Protein AF-A0A970NZF4-F1 (afdb_monomer_lite)

pLDDT: mean 87.36, std 15.46, range [45.09, 97.44]

Secondary structure (DSSP, 8-state):
---SGGG---HHHHHHHHHHHHHHH-S-HHHHHHHHHHHHHHHHHHSTT--HHHHHHHHHHHHHHTT-

Structure (mmCIF, N/CA/C/O backbone):
data_AF-A0A970NZF4-F1
#
_entry.id   AF-A0A970NZF4-F1
#
loop_
_atom_site.group_PDB
_atom_site.id
_atom_site.type_symbol
_atom_site.label_atom_id
_atom_site.label_alt_id
_atom_site.label_comp_id
_atom_site.label_asym_id
_atom_site.label_entity_id
_atom_site.label_seq_id
_atom_site.pdbx_PDB_ins_code
_atom_site.Cartn_x
_atom_site.Cartn_y
_atom_site.Cartn_z
_atom_site.occupancy
_atom_site.B_iso_or_equiv
_atom_site.auth_seq_id
_atom_site.auth_comp_id
_atom_site.auth_asym_id
_atom_site.auth_atom_id
_atom_site.pdbx_PDB_model_num
ATOM 1 N N . MET A 1 1 ? -17.073 -4.230 25.250 1.00 45.09 1 MET A N 1
ATOM 2 C CA . MET A 1 1 ? -15.689 -4.637 25.577 1.00 45.09 1 MET A CA 1
ATOM 3 C C . MET A 1 1 ? -15.131 -5.494 24.449 1.00 45.09 1 MET A C 1
ATOM 5 O O . MET A 1 1 ? -15.594 -6.610 24.301 1.00 45.09 1 MET A O 1
ATOM 9 N N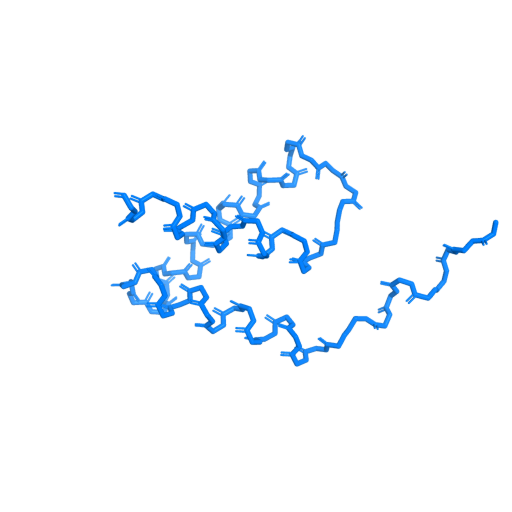 . SER A 1 2 ? -14.199 -4.978 23.638 1.00 46.56 2 SER A N 1
ATOM 1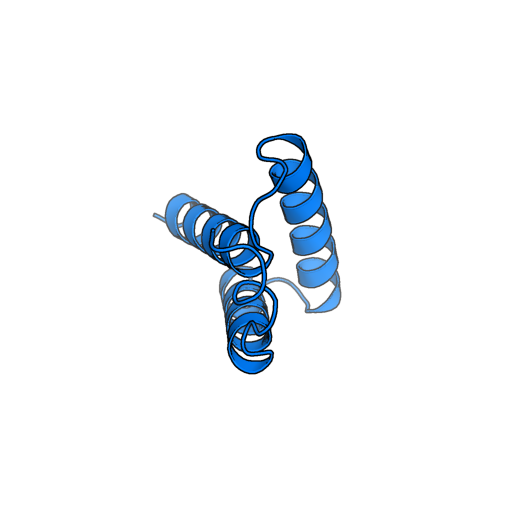0 C CA . SER A 1 2 ? -13.194 -5.789 22.914 1.00 46.56 2 SER A CA 1
ATOM 11 C C . SER A 1 2 ? -12.184 -4.860 22.221 1.00 46.56 2 SER A C 1
ATOM 13 O O . SER A 1 2 ? -12.250 -4.614 21.022 1.00 46.56 2 SER A O 1
ATOM 15 N N . GLY A 1 3 ? -11.308 -4.225 23.008 1.00 51.66 3 GLY A N 1
ATOM 16 C CA . GLY A 1 3 ? -10.404 -3.161 22.536 1.00 51.66 3 GLY A CA 1
ATOM 17 C C . GLY A 1 3 ? -8.910 -3.494 22.563 1.00 51.66 3 GLY A C 1
ATOM 18 O O . GLY A 1 3 ? -8.104 -2.652 22.181 1.00 51.66 3 GLY A O 1
ATOM 19 N N . LEU A 1 4 ? -8.516 -4.689 23.017 1.00 48.97 4 LEU A N 1
ATOM 20 C CA . LEU A 1 4 ? -7.104 -4.997 23.300 1.00 48.97 4 LEU A CA 1
ATOM 21 C C . LEU A 1 4 ? -6.517 -6.151 22.474 1.00 48.97 4 LEU A C 1
ATOM 23 O O . LEU A 1 4 ? -5.300 -6.226 22.337 1.00 48.97 4 LEU A O 1
ATOM 27 N N . LEU A 1 5 ? -7.345 -6.990 21.841 1.00 45.34 5 LEU A N 1
ATOM 28 C CA . LEU A 1 5 ? -6.862 -8.124 21.036 1.00 45.34 5 LEU A CA 1
ATOM 29 C C . LEU A 1 5 ? -6.589 -7.778 19.561 1.00 45.34 5 LEU A C 1
ATOM 31 O O . LEU A 1 5 ? -5.945 -8.548 18.858 1.00 45.34 5 LEU A O 1
ATOM 35 N N . SER A 1 6 ? -7.000 -6.601 19.078 1.00 50.66 6 SER A N 1
ATOM 36 C CA . SER A 1 6 ? -6.781 -6.182 17.681 1.00 50.66 6 SER A CA 1
ATOM 37 C C . SER A 1 6 ? -5.337 -5.769 17.360 1.00 50.66 6 SER A C 1
ATOM 39 O O . SER A 1 6 ? -5.026 -5.486 16.200 1.00 50.66 6 SER A O 1
ATOM 41 N N . LYS A 1 7 ? -4.456 -5.718 18.371 1.00 52.84 7 LYS A N 1
ATOM 42 C CA . LYS A 1 7 ? -3.067 -5.250 18.247 1.00 52.84 7 LYS A CA 1
ATOM 43 C C . LYS A 1 7 ? -2.037 -6.351 17.996 1.00 52.84 7 LYS A C 1
ATOM 45 O O . LYS A 1 7 ? -0.947 -6.025 17.538 1.00 52.84 7 LYS A O 1
ATOM 50 N N . ILE A 1 8 ? -2.364 -7.626 18.206 1.00 56.06 8 ILE A N 1
ATOM 51 C CA . ILE A 1 8 ? -1.459 -8.737 17.868 1.00 56.06 8 ILE A CA 1
ATOM 52 C C . ILE A 1 8 ? -1.824 -9.237 16.472 1.00 56.06 8 ILE A C 1
ATOM 54 O O . ILE A 1 8 ? -2.365 -10.323 16.280 1.00 56.06 8 ILE A O 1
ATOM 58 N N . ARG A 1 9 ? -1.593 -8.388 15.470 1.00 62.44 9 ARG A N 1
ATOM 59 C CA . ARG A 1 9 ? -1.668 -8.825 14.076 1.00 62.44 9 ARG A CA 1
ATOM 60 C C . ARG A 1 9 ? -0.378 -9.532 13.718 1.00 62.44 9 ARG A C 1
ATOM 62 O O . ARG A 1 9 ? 0.707 -9.068 14.061 1.00 62.44 9 ARG A O 1
ATOM 69 N N . SER A 1 10 ? -0.511 -10.672 13.052 1.00 72.38 10 SER A N 1
ATOM 70 C CA . SER A 1 10 ? 0.618 -11.527 12.713 1.00 72.38 10 SER A CA 1
ATOM 71 C C . SER A 1 10 ? 1.541 -10.788 11.732 1.00 72.38 1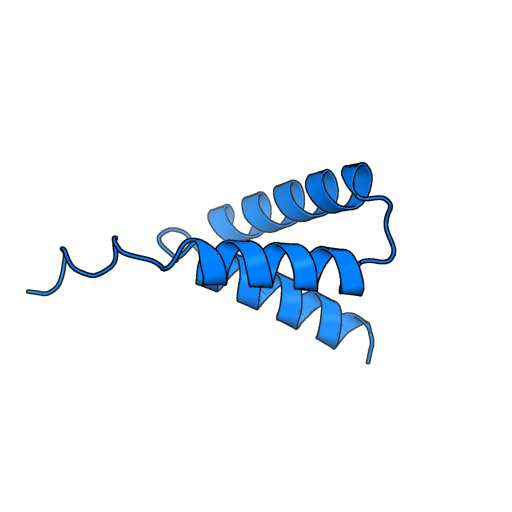0 SER A C 1
ATOM 73 O O . SER A 1 10 ? 1.121 -10.522 10.601 1.00 72.38 10 SER A O 1
ATOM 75 N N . PRO A 1 11 ? 2.795 -10.463 12.105 1.00 79.12 11 PRO A N 1
ATOM 76 C CA . PRO A 1 11 ? 3.721 -9.739 11.224 1.00 79.12 11 PRO A CA 1
ATOM 77 C C . PRO A 1 11 ? 3.924 -10.467 9.885 1.00 79.12 11 PRO A C 1
ATOM 79 O O . PRO A 1 11 ? 4.082 -9.841 8.834 1.00 79.12 11 PRO A O 1
ATOM 82 N N . TRP A 1 12 ? 3.798 -11.795 9.905 1.00 88.38 12 TRP A N 1
ATOM 83 C CA . TRP A 1 12 ? 3.838 -12.675 8.743 1.00 88.38 12 TRP A CA 1
ATOM 84 C C . TRP A 1 12 ? 2.723 -12.389 7.734 1.00 88.38 12 TRP A C 1
ATOM 86 O O . TRP A 1 12 ? 2.966 -12.414 6.527 1.00 88.38 12 TRP A O 1
ATOM 96 N N . ARG A 1 13 ? 1.504 -12.084 8.200 1.00 91.38 13 ARG A N 1
ATOM 97 C CA . ARG A 1 13 ? 0.366 -11.795 7.315 1.00 91.38 13 ARG A CA 1
ATOM 98 C C . ARG A 1 13 ? 0.575 -10.481 6.577 1.00 91.38 13 ARG A C 1
ATOM 100 O O . ARG A 1 13 ? 0.450 -10.452 5.354 1.00 91.38 13 ARG A O 1
ATOM 107 N N . ILE A 1 14 ? 0.972 -9.431 7.292 1.00 92.81 14 ILE A N 1
ATOM 108 C CA . ILE A 1 14 ? 1.300 -8.127 6.698 1.00 92.81 14 ILE A CA 1
ATOM 109 C C . ILE A 1 14 ? 2.430 -8.277 5.674 1.00 92.81 14 ILE A C 1
ATOM 111 O O . ILE A 1 14 ? 2.331 -7.762 4.558 1.00 92.81 14 ILE A O 1
ATOM 115 N N . GLN A 1 15 ? 3.488 -9.020 6.012 1.00 92.81 15 GLN A N 1
ATOM 116 C CA . GLN A 1 15 ? 4.598 -9.252 5.090 1.00 92.81 15 GLN A CA 1
ATOM 117 C C . GLN A 1 15 ? 4.159 -10.041 3.849 1.00 92.81 15 GLN A C 1
ATOM 119 O O . GLN A 1 15 ? 4.563 -9.701 2.735 1.00 92.81 15 GLN A O 1
ATOM 124 N N . ARG A 1 16 ? 3.302 -11.056 4.015 1.00 95.12 16 ARG A N 1
ATOM 125 C CA . ARG A 1 16 ? 2.740 -11.832 2.903 1.00 95.12 16 ARG A CA 1
ATOM 126 C C . ARG A 1 16 ? 1.916 -10.954 1.963 1.00 95.12 16 ARG A C 1
ATOM 128 O O . ARG A 1 16 ? 2.122 -11.022 0.757 1.00 95.12 16 ARG A O 1
ATOM 135 N N . LEU A 1 17 ? 1.051 -10.096 2.503 1.00 96.19 17 LEU A N 1
ATOM 136 C CA . LEU A 1 17 ? 0.251 -9.158 1.710 1.00 96.19 17 LEU A CA 1
ATOM 137 C C . LEU A 1 17 ? 1.142 -8.158 0.956 1.00 96.19 17 LEU A C 1
ATOM 139 O O . LEU A 1 17 ? 0.947 -7.934 -0.235 1.00 96.19 17 LEU A O 1
ATOM 143 N N . LYS A 1 18 ? 2.190 -7.621 1.596 1.00 94.75 18 LYS A N 1
ATOM 144 C CA . LYS A 1 18 ? 3.168 -6.753 0.915 1.00 94.75 18 LYS A CA 1
ATOM 145 C C . LYS A 1 18 ? 3.862 -7.478 -0.243 1.00 94.75 18 LYS A C 1
ATOM 147 O O . LYS A 1 18 ? 3.968 -6.914 -1.325 1.00 94.75 18 LYS A O 1
ATOM 152 N N . ARG A 1 19 ? 4.281 -8.737 -0.066 1.00 94.69 19 ARG A N 1
ATOM 153 C CA . ARG A 1 19 ? 4.866 -9.542 -1.160 1.00 94.69 19 ARG A CA 1
ATOM 154 C C . ARG A 1 19 ? 3.866 -9.801 -2.288 1.00 94.69 19 ARG A C 1
ATOM 156 O O . ARG A 1 19 ? 4.231 -9.681 -3.452 1.00 94.69 19 ARG A O 1
ATOM 163 N N . GLN A 1 20 ? 2.614 -10.104 -1.951 1.00 95.50 20 GLN A N 1
ATOM 164 C CA . GLN A 1 20 ? 1.549 -10.294 -2.935 1.00 95.50 20 GLN A CA 1
ATOM 165 C C . GLN A 1 20 ? 1.319 -9.024 -3.761 1.00 95.50 20 GLN A C 1
ATOM 167 O O . GLN A 1 20 ? 1.242 -9.102 -4.982 1.00 95.50 20 GLN A O 1
ATOM 172 N N . TYR A 1 21 ? 1.283 -7.857 -3.116 1.00 96.31 21 TYR A N 1
ATOM 173 C CA . TYR A 1 21 ? 1.215 -6.574 -3.810 1.00 96.31 21 TYR A CA 1
ATOM 174 C C . TYR A 1 21 ? 2.369 -6.401 -4.808 1.00 96.31 21 TYR A C 1
ATOM 176 O O . TYR A 1 21 ? 2.127 -6.078 -5.968 1.00 96.31 21 TYR A O 1
ATOM 184 N N . LEU A 1 22 ? 3.613 -6.662 -4.380 1.00 93.88 22 LEU A N 1
ATOM 185 C CA . LEU A 1 22 ? 4.795 -6.551 -5.246 1.00 93.88 22 LEU A CA 1
ATOM 186 C C . LEU A 1 22 ? 4.700 -7.463 -6.478 1.00 93.88 22 LEU A C 1
ATOM 188 O O . LEU A 1 22 ? 5.059 -7.050 -7.574 1.00 93.88 22 LEU A O 1
ATOM 192 N N . HIS A 1 23 ? 4.209 -8.694 -6.317 1.00 92.75 23 HIS A N 1
ATOM 193 C CA . HIS A 1 23 ? 3.998 -9.606 -7.445 1.00 92.75 23 HIS A CA 1
ATOM 194 C C . HIS A 1 23 ? 2.899 -9.140 -8.402 1.00 92.75 23 HIS A C 1
ATOM 196 O O . HIS A 1 23 ? 2.984 -9.397 -9.598 1.00 92.75 23 HIS A O 1
ATOM 202 N N . LEU A 1 24 ? 1.866 -8.468 -7.895 1.00 93.62 24 LEU A N 1
ATOM 203 C CA . LEU A 1 24 ? 0.748 -8.007 -8.715 1.00 93.62 24 LEU A CA 1
ATOM 204 C C . LEU A 1 24 ? 1.021 -6.680 -9.430 1.00 93.62 24 LEU A C 1
ATOM 206 O O . LEU A 1 24 ? 0.353 -6.408 -10.423 1.00 93.62 24 LEU A O 1
ATOM 210 N N . SER A 1 25 ? 1.955 -5.859 -8.939 1.00 90.31 25 SER A N 1
ATOM 211 C CA . SER A 1 25 ? 2.196 -4.516 -9.475 1.00 90.31 25 SER A CA 1
ATOM 212 C C . SER A 1 25 ? 3.078 -4.480 -10.728 1.00 90.31 25 SER A C 1
ATOM 214 O O . SER A 1 25 ? 3.053 -3.473 -11.428 1.00 90.31 25 SER A O 1
ATOM 216 N N . PHE A 1 26 ? 3.865 -5.532 -11.005 1.00 88.50 26 PHE A N 1
ATOM 217 C CA . PHE A 1 26 ? 4.888 -5.590 -12.078 1.00 88.50 26 PHE A CA 1
ATOM 218 C C . PHE A 1 26 ? 5.883 -4.421 -12.075 1.00 88.50 26 PHE A C 1
ATOM 220 O O . PHE A 1 26 ? 6.554 -4.148 -13.067 1.00 88.50 26 PHE A O 1
ATOM 227 N N . GLN A 1 27 ? 5.989 -3.723 -10.950 1.00 89.44 27 GLN A N 1
ATOM 228 C CA . GLN A 1 27 ? 6.897 -2.604 -10.769 1.00 89.44 27 GLN A CA 1
ATOM 229 C C . GLN A 1 27 ? 8.192 -3.089 -10.122 1.00 89.44 27 GLN A C 1
ATOM 231 O O . GLN A 1 27 ? 8.219 -4.092 -9.404 1.00 89.44 27 GLN A O 1
ATOM 236 N N . SER A 1 28 ? 9.274 -2.329 -10.307 1.00 93.50 28 SER A N 1
ATOM 237 C CA . SER A 1 28 ? 10.460 -2.527 -9.475 1.00 93.50 28 SER A CA 1
ATOM 238 C C . SER A 1 28 ? 10.084 -2.347 -8.003 1.00 93.50 28 SER A C 1
ATOM 240 O O . SER A 1 28 ? 9.193 -1.562 -7.671 1.00 93.50 28 SER A O 1
ATOM 242 N N . LYS A 1 29 ? 10.768 -3.057 -7.099 1.00 91.25 29 LYS A N 1
ATOM 243 C CA . LYS A 1 29 ? 10.459 -3.035 -5.660 1.00 91.25 29 LYS A CA 1
ATOM 244 C C . LYS A 1 29 ? 10.293 -1.608 -5.120 1.00 91.25 29 LYS A C 1
ATOM 246 O O . LYS A 1 29 ? 9.306 -1.313 -4.455 1.00 91.25 29 LYS A O 1
ATOM 251 N N . THR A 1 30 ? 11.212 -0.709 -5.467 1.00 93.88 30 THR A N 1
ATOM 252 C CA . THR A 1 30 ? 11.190 0.691 -5.025 1.00 93.88 30 THR A CA 1
ATOM 253 C C . THR A 1 30 ? 9.988 1.465 -5.569 1.00 93.88 30 THR A C 1
ATOM 255 O O . THR A 1 30 ? 9.393 2.265 -4.849 1.00 93.88 30 THR A O 1
ATOM 258 N N . GLN A 1 31 ? 9.616 1.253 -6.834 1.00 95.00 31 GLN A N 1
ATOM 259 C CA . GLN A 1 31 ? 8.433 1.891 -7.415 1.00 95.00 31 GLN A CA 1
ATOM 260 C C . GLN A 1 31 ? 7.153 1.349 -6.780 1.00 95.00 31 GLN A C 1
ATOM 262 O O . GLN A 1 31 ? 6.300 2.131 -6.369 1.00 95.00 31 GLN A O 1
ATOM 267 N N . ALA A 1 32 ? 7.064 0.031 -6.614 1.00 94.38 32 ALA A N 1
ATOM 268 C CA . ALA A 1 32 ? 5.935 -0.625 -5.977 1.00 94.38 32 ALA A CA 1
ATOM 269 C C . ALA A 1 32 ? 5.736 -0.152 -4.528 1.00 94.38 32 ALA A C 1
ATOM 271 O O . ALA A 1 32 ? 4.616 0.143 -4.125 1.00 94.38 32 ALA A O 1
ATOM 272 N N . GLU A 1 33 ? 6.808 0.003 -3.748 1.00 94.06 33 GLU A N 1
ATOM 273 C CA . GLU A 1 33 ? 6.728 0.540 -2.385 1.00 94.06 33 GLU A CA 1
ATOM 274 C C . GLU A 1 33 ? 6.188 1.978 -2.358 1.00 94.06 33 GLU A C 1
ATOM 276 O O . GLU A 1 33 ? 5.320 2.292 -1.539 1.00 94.06 33 GLU A O 1
ATOM 281 N N . LYS A 1 34 ? 6.633 2.845 -3.280 1.00 96.50 34 LYS A N 1
ATOM 282 C CA . LYS A 1 34 ? 6.107 4.216 -3.412 1.00 96.50 34 LYS A CA 1
ATOM 283 C C . LYS A 1 34 ? 4.629 4.223 -3.813 1.00 96.50 34 LYS A C 1
ATOM 285 O O . LYS A 1 34 ? 3.837 4.948 -3.205 1.00 96.50 34 LYS A O 1
ATOM 290 N N . SER A 1 35 ? 4.249 3.408 -4.798 1.00 96.38 35 SER A N 1
ATOM 291 C CA . SER A 1 35 ? 2.859 3.254 -5.247 1.00 96.38 35 SER A CA 1
ATOM 292 C C . SER A 1 35 ? 1.960 2.783 -4.105 1.00 96.38 35 SER A C 1
ATOM 294 O O . SER A 1 35 ? 0.927 3.400 -3.833 1.00 96.38 35 SER A O 1
ATOM 296 N N . LEU A 1 36 ? 2.404 1.762 -3.367 1.00 96.19 36 LEU A N 1
ATOM 297 C CA . LEU A 1 36 ? 1.691 1.215 -2.222 1.00 96.19 36 LEU A CA 1
ATOM 298 C C . LEU A 1 36 ? 1.494 2.274 -1.140 1.00 96.19 36 LEU A C 1
ATOM 300 O O . LEU A 1 36 ? 0.382 2.465 -0.657 1.00 96.19 36 LEU A O 1
ATOM 304 N N . GLN A 1 37 ? 2.550 3.006 -0.773 1.00 96.81 37 GLN A N 1
ATOM 305 C CA . GLN A 1 37 ? 2.445 4.074 0.222 1.00 96.81 37 GLN A CA 1
ATOM 306 C C . GLN A 1 37 ? 1.432 5.145 -0.191 1.00 96.81 37 GLN A C 1
ATOM 308 O O . GLN A 1 37 ? 0.656 5.602 0.650 1.00 96.81 37 GLN A O 1
ATOM 313 N N . ARG A 1 38 ? 1.407 5.531 -1.472 1.00 97.25 38 ARG A N 1
ATOM 314 C CA . ARG A 1 38 ? 0.440 6.505 -1.991 1.00 97.25 38 ARG A CA 1
ATOM 315 C C . ARG A 1 38 ? -0.994 5.981 -1.875 1.00 97.25 38 ARG A C 1
ATOM 317 O O . ARG A 1 38 ? -1.841 6.683 -1.330 1.00 97.25 38 ARG A O 1
ATOM 324 N N . GLN A 1 39 ? -1.244 4.742 -2.298 1.00 96.69 39 GLN A N 1
ATOM 325 C CA . GLN A 1 39 ? -2.563 4.101 -2.214 1.00 96.69 39 GLN A CA 1
ATOM 326 C C . GLN A 1 39 ? -3.035 3.944 -0.762 1.00 96.69 39 GLN A C 1
ATOM 328 O O . GLN A 1 39 ? -4.172 4.283 -0.437 1.00 96.69 39 GLN A O 1
ATOM 333 N N . LEU A 1 40 ? -2.146 3.513 0.139 1.00 96.31 40 LEU A N 1
ATOM 334 C CA . LEU A 1 40 ? -2.445 3.401 1.566 1.00 96.31 40 LEU A CA 1
ATOM 335 C C . LEU A 1 40 ? -2.787 4.758 2.189 1.00 96.31 40 LEU A C 1
ATOM 337 O O . LEU A 1 40 ? -3.698 4.826 3.009 1.00 96.31 40 LEU A O 1
ATOM 341 N N . ARG A 1 41 ? -2.086 5.838 1.816 1.00 96.81 41 ARG A N 1
ATOM 342 C CA . ARG A 1 41 ? -2.422 7.197 2.278 1.00 96.81 41 ARG A CA 1
ATOM 343 C C . ARG A 1 41 ? -3.829 7.586 1.835 1.00 96.81 41 ARG A C 1
ATOM 345 O O . ARG A 1 41 ? -4.631 7.968 2.679 1.00 96.81 41 ARG A O 1
ATOM 352 N N . THR A 1 42 ? -4.152 7.407 0.555 1.00 97.06 42 THR A N 1
ATOM 353 C CA . THR A 1 42 ? -5.491 7.693 0.023 1.00 97.06 42 THR A CA 1
ATOM 354 C C . THR A 1 42 ? -6.578 6.890 0.742 1.00 97.06 42 THR A C 1
ATOM 356 O O . THR A 1 42 ? -7.594 7.455 1.144 1.00 97.06 42 THR A O 1
ATOM 359 N N . LEU A 1 43 ? -6.363 5.589 0.964 1.00 96.50 43 LEU A N 1
ATOM 360 C CA . LEU A 1 43 ? -7.330 4.747 1.669 1.00 96.50 43 LEU A CA 1
ATOM 361 C C . LEU A 1 43 ? -7.497 5.137 3.136 1.00 96.50 43 LEU A C 1
ATOM 363 O O . LEU A 1 43 ? -8.624 5.151 3.612 1.00 96.50 43 LEU A O 1
ATOM 367 N N . LYS A 1 44 ? -6.415 5.490 3.838 1.00 96.12 44 LYS A N 1
ATOM 368 C CA . LYS A 1 44 ? -6.482 5.960 5.231 1.00 96.12 44 LYS A CA 1
ATOM 369 C C . LYS A 1 44 ? -7.250 7.272 5.363 1.00 96.12 44 LYS A C 1
ATOM 371 O O . LYS A 1 44 ? -7.956 7.453 6.347 1.00 96.12 44 LYS A O 1
ATOM 376 N N . THR A 1 45 ? -7.129 8.168 4.381 1.00 96.62 45 THR A N 1
ATOM 377 C CA . THR A 1 45 ? -7.926 9.401 4.334 1.00 96.62 45 THR A CA 1
ATOM 378 C C . THR A 1 45 ? -9.404 9.099 4.089 1.00 96.62 45 THR A C 1
ATOM 380 O O . THR A 1 45 ? -10.258 9.696 4.733 1.00 96.62 45 THR A O 1
ATOM 383 N N . LYS A 1 46 ? -9.719 8.166 3.182 1.00 96.38 46 LYS A N 1
ATOM 384 C CA . LYS A 1 46 ? -11.107 7.832 2.820 1.00 96.38 46 LYS A CA 1
ATOM 385 C C . LYS A 1 46 ? -11.823 6.976 3.871 1.00 96.38 46 LYS A C 1
ATOM 387 O O . LYS A 1 46 ? -13.021 7.129 4.080 1.00 96.38 46 LYS A O 1
ATOM 392 N N . TYR A 1 47 ? -11.095 6.066 4.503 1.00 94.56 47 TYR A N 1
ATOM 393 C CA . TYR A 1 47 ? -11.608 5.085 5.452 1.00 94.56 47 TYR A CA 1
ATOM 394 C C . TYR A 1 47 ? -10.719 5.085 6.700 1.00 94.56 47 TYR A C 1
ATOM 396 O O . TYR A 1 47 ? -9.873 4.206 6.843 1.00 94.56 47 TYR A O 1
ATOM 404 N N . PRO A 1 48 ? -10.848 6.073 7.598 1.00 94.31 48 PRO A N 1
ATOM 405 C CA . PRO A 1 48 ? -10.023 6.137 8.799 1.00 94.31 48 PRO A CA 1
ATOM 406 C C . PRO A 1 48 ? -10.360 5.008 9.789 1.00 94.31 48 PRO A C 1
ATOM 408 O O . PRO A 1 48 ? -11.462 4.467 9.798 1.00 94.31 48 PRO A O 1
ATOM 411 N N . GLY A 1 49 ? -9.402 4.654 10.651 1.00 91.31 49 GLY A N 1
ATOM 412 C CA . GLY A 1 49 ? -9.608 3.701 11.755 1.00 91.31 49 GLY A CA 1
ATOM 413 C C . GLY A 1 49 ? -9.495 2.215 11.392 1.00 91.31 49 GLY A C 1
ATOM 414 O O . GLY A 1 49 ? -9.459 1.373 12.290 1.00 91.31 49 GLY A O 1
ATOM 415 N N . TYR A 1 50 ? -9.362 1.872 10.108 1.00 93.81 50 TYR A N 1
ATOM 416 C CA . TYR A 1 50 ? -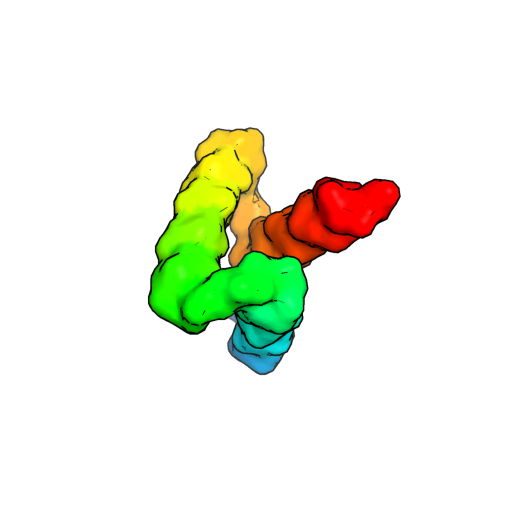9.177 0.484 9.687 1.00 93.81 50 TYR A CA 1
ATOM 417 C C . TYR A 1 50 ? -7.760 -0.048 9.932 1.00 93.81 50 TYR A C 1
ATOM 419 O O . TYR A 1 50 ? -6.786 0.664 10.190 1.00 93.81 50 TYR A O 1
ATOM 427 N N . SER A 1 51 ? -7.691 -1.369 9.846 1.00 92.75 51 SER A N 1
ATOM 428 C CA . SER A 1 51 ? -6.515 -2.215 9.977 1.00 92.75 51 SER A CA 1
ATOM 429 C C . SER A 1 51 ? -5.473 -2.009 8.868 1.00 92.75 51 SER A C 1
ATOM 431 O O . SER A 1 51 ? -5.855 -1.850 7.714 1.00 92.75 51 SER A O 1
ATOM 433 N N . GLU A 1 52 ? -4.165 -2.117 9.164 1.00 92.00 52 GLU A N 1
ATOM 434 C CA . GLU A 1 52 ? -3.132 -2.200 8.106 1.00 92.00 52 GLU A CA 1
ATOM 435 C C . GLU A 1 52 ? -3.400 -3.369 7.152 1.00 92.00 52 GLU A C 1
ATOM 437 O O . GLU A 1 52 ? -3.297 -3.197 5.941 1.00 92.00 52 GLU A O 1
ATOM 442 N N . GLU A 1 53 ? -3.807 -4.526 7.682 1.00 94.25 53 GLU A N 1
ATOM 443 C CA . GLU A 1 53 ? -4.169 -5.686 6.862 1.00 94.25 53 GLU A CA 1
ATOM 444 C C . GLU A 1 53 ? -5.358 -5.370 5.962 1.00 94.25 53 GLU A C 1
ATOM 446 O O . GLU A 1 53 ? -5.295 -5.662 4.776 1.00 94.25 53 GLU A O 1
ATOM 451 N N . TRP A 1 54 ? -6.388 -4.702 6.493 1.00 96.00 54 TRP A N 1
ATOM 452 C CA . TRP A 1 54 ? -7.560 -4.322 5.703 1.00 96.00 54 TRP A CA 1
ATOM 453 C C . TRP A 1 54 ? -7.173 -3.393 4.554 1.00 96.00 54 TRP A C 1
ATOM 455 O O . TRP A 1 54 ? -7.603 -3.606 3.425 1.00 96.00 54 TRP A O 1
ATOM 465 N N . TYR A 1 55 ? -6.315 -2.395 4.800 1.00 96.88 55 TYR A N 1
ATOM 466 C CA . TYR A 1 55 ? -5.859 -1.523 3.718 1.00 96.88 55 TYR A CA 1
ATOM 467 C C . TYR A 1 55 ? -5.046 -2.295 2.676 1.00 96.88 55 TYR A C 1
ATOM 469 O O . TYR A 1 55 ? -5.246 -2.087 1.485 1.00 96.88 55 TYR A O 1
ATOM 477 N N . LEU A 1 56 ? -4.148 -3.191 3.096 1.00 96.75 56 LEU A N 1
ATOM 478 C CA . LEU A 1 56 ? -3.353 -4.005 2.173 1.00 96.75 56 LEU A CA 1
ATOM 479 C C . LEU A 1 56 ? -4.230 -4.948 1.341 1.00 96.75 56 LEU A C 1
ATOM 481 O O . LEU A 1 56 ? -4.064 -5.017 0.126 1.00 96.75 56 LEU A O 1
ATOM 485 N N . GLU A 1 57 ? -5.182 -5.631 1.974 1.00 97.25 57 GLU A N 1
ATOM 486 C CA . GLU A 1 57 ? -6.173 -6.479 1.306 1.00 97.25 57 GLU A CA 1
ATOM 487 C C . GLU A 1 57 ? -7.005 -5.671 0.313 1.00 97.25 57 GLU A C 1
ATOM 489 O O . GLU A 1 57 ? -7.202 -6.106 -0.820 1.00 97.25 57 GLU A O 1
ATOM 494 N N . LYS A 1 58 ? -7.430 -4.463 0.701 1.00 97.44 58 LYS A N 1
ATOM 495 C CA . LYS A 1 58 ? -8.206 -3.582 -0.167 1.00 97.44 58 LYS A CA 1
ATOM 496 C C . LYS A 1 58 ? -7.417 -3.156 -1.404 1.00 97.44 58 LYS A C 1
ATOM 498 O O . LYS A 1 58 ? -7.939 -3.258 -2.509 1.00 97.44 58 LYS A O 1
ATOM 503 N N . VAL A 1 59 ? -6.160 -2.744 -1.232 1.00 96.88 59 VAL A N 1
ATOM 504 C CA . VAL A 1 59 ? -5.280 -2.381 -2.354 1.00 96.88 59 VAL A CA 1
ATOM 505 C C . VAL A 1 59 ? -5.048 -3.571 -3.287 1.00 96.88 59 VAL A C 1
ATOM 507 O O . VAL A 1 59 ? -5.090 -3.411 -4.504 1.00 96.88 59 VAL A O 1
ATOM 510 N N . ILE A 1 60 ? -4.811 -4.765 -2.739 1.00 97.25 60 ILE A N 1
ATOM 511 C CA . ILE A 1 60 ? -4.631 -5.989 -3.533 1.00 97.25 60 ILE A CA 1
ATOM 512 C C . ILE A 1 60 ? -5.899 -6.314 -4.323 1.00 97.25 60 ILE A C 1
ATOM 514 O O . ILE A 1 60 ? -5.806 -6.625 -5.507 1.00 97.25 60 ILE A O 1
ATOM 518 N N . TYR A 1 61 ? -7.068 -6.222 -3.689 1.00 96.69 61 TYR A N 1
ATOM 519 C CA . TYR A 1 61 ? -8.351 -6.442 -4.348 1.00 96.69 61 TYR A CA 1
ATOM 520 C C . TYR A 1 61 ? -8.559 -5.467 -5.512 1.00 96.69 61 TYR A C 1
ATOM 522 O O . TYR A 1 61 ? -8.916 -5.899 -6.606 1.00 96.69 61 TYR A O 1
ATOM 530 N N . ASP A 1 62 ? -8.301 -4.173 -5.300 1.00 94.44 62 ASP A N 1
ATOM 531 C CA . ASP A 1 62 ? -8.456 -3.156 -6.344 1.00 94.44 62 ASP A CA 1
ATOM 532 C C . ASP A 1 62 ? -7.472 -3.413 -7.505 1.00 94.44 62 ASP A C 1
ATOM 534 O O . ASP A 1 62 ? -7.885 -3.450 -8.660 1.00 94.44 62 ASP A O 1
ATOM 538 N N . LEU A 1 63 ? -6.209 -3.748 -7.206 1.00 92.69 63 LEU A N 1
ATOM 539 C CA . LEU A 1 63 ? -5.222 -4.152 -8.218 1.00 92.69 63 LEU A CA 1
ATOM 540 C C . LEU A 1 63 ? -5.628 -5.398 -9.012 1.00 92.69 63 LEU A C 1
ATOM 542 O O . LEU A 1 63 ? -5.330 -5.496 -10.196 1.00 92.69 63 LEU A O 1
ATOM 546 N N . GLN A 1 64 ? -6.238 -6.394 -8.371 1.00 93.56 64 GLN A N 1
ATOM 547 C CA . GLN A 1 64 ? -6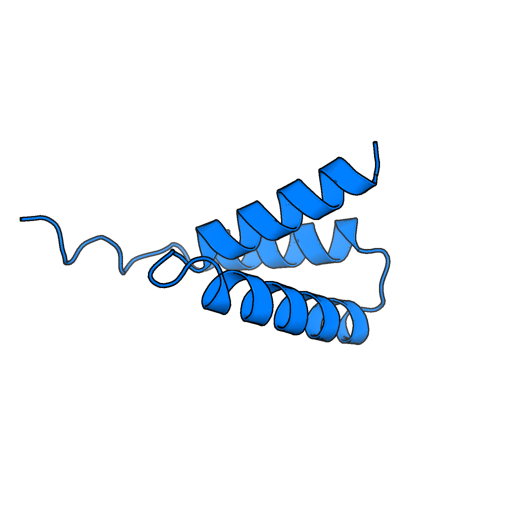.709 -7.595 -9.064 1.00 93.56 64 GLN A CA 1
ATOM 548 C C . GLN A 1 64 ? -7.936 -7.305 -9.924 1.00 93.56 64 GLN A C 1
ATOM 550 O O . GLN A 1 64 ? -8.087 -7.907 -10.986 1.00 93.56 64 GLN A O 1
ATOM 555 N N . ARG A 1 65 ? -8.807 -6.405 -9.459 1.00 93.25 65 ARG A N 1
ATOM 556 C CA . ARG A 1 65 ? -10.014 -5.993 -10.169 1.00 93.25 65 ARG A CA 1
ATOM 557 C C . ARG A 1 65 ? -9.679 -5.206 -11.430 1.00 93.25 65 ARG A C 1
ATOM 559 O O . ARG A 1 65 ? -10.239 -5.533 -12.463 1.00 93.25 65 ARG A O 1
ATOM 566 N N . ASP A 1 66 ? -8.756 -4.249 -11.361 1.00 85.88 66 ASP A N 1
ATOM 567 C CA . ASP A 1 66 ? -8.346 -3.431 -12.517 1.00 85.88 66 ASP A CA 1
ATOM 568 C C . ASP A 1 66 ? -7.649 -4.250 -13.619 1.00 85.88 66 ASP A C 1
ATOM 570 O O . ASP A 1 66 ? -7.453 -3.775 -14.733 1.00 85.88 66 ASP A O 1
ATOM 574 N N . ARG A 1 67 ? -7.245 -5.486 -13.306 1.00 73.94 67 ARG A N 1
ATOM 575 C CA . ARG A 1 67 ? -6.611 -6.420 -14.244 1.00 73.94 67 ARG A CA 1
ATOM 576 C C . ARG A 1 67 ? -7.592 -7.367 -14.938 1.00 73.94 67 ARG A C 1
ATOM 578 O O . ARG A 1 67 ? -7.139 -8.152 -15.769 1.00 73.94 67 ARG A O 1
ATOM 585 N N . ARG A 1 68 ? -8.871 -7.360 -14.556 1.00 63.25 68 ARG A N 1
ATOM 586 C CA . ARG A 1 68 ? -9.945 -8.097 -15.238 1.00 63.25 68 ARG A CA 1
ATOM 587 C C . ARG A 1 68 ? -10.616 -7.197 -16.258 1.00 63.25 68 ARG A C 1
ATOM 589 O O . ARG A 1 68 ? -10.936 -7.733 -17.336 1.00 63.25 68 ARG A O 1
#

Sequence (68 aa):
MSGLLSKIRSPWRIQRLKRQYLHLSFQSKTQAEKSLQRQLRTLKTKYPGYSEEWYLEKVIYDLQRDRR

Radius of gyration: 12.92 Å; chains: 1; bounding box: 27×22×41 Å

F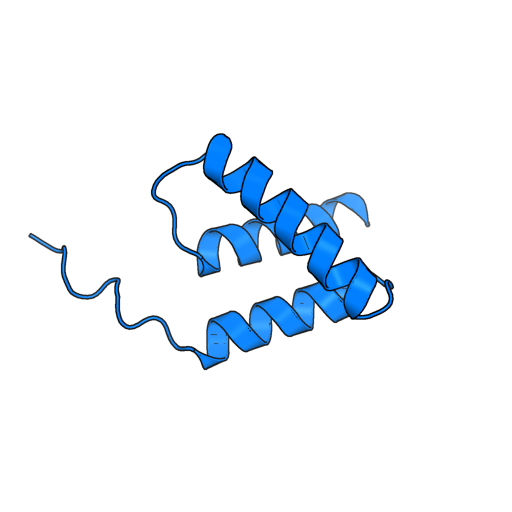oldseek 3Di:
DDDPPLPPDPVVLLVVLLVLQVVLPPDDNVVSVVVLVVQLVVCCVVPPPDDSNVSSVVSSVVSVVVVD